Protein AF-A0A840ZUU4-F1 (afdb_monomer_lite)

Sequence (104 aa):
MSEPTSDFRTLSPGFVDALEALAERPGWWRDVLAHPDLILAVRREAVNVYHRGASIFRITYPNGTVTAETHTKYLLRQRQTLVRLDTGGAFAADPTQAVWTHYD

Radius of gyration: 19.16 Å; chains: 1; bounding box: 36×27×72 Å

Foldseek 3Di:
DDDPDPPFFDADPLVVVQLVVPCVDDDDSVVLVVDPQWDWGGGRNWIFIDHPRDTAWIWHQPPSDTDIDGDQVVQFDPDPDDWDQDPVRDTPDDPVPGGDPDGD

Structure (mmCIF, N/CA/C/O backbone):
data_AF-A0A840ZUU4-F1
#
_entry.id   AF-A0A840ZUU4-F1
#
loop_
_atom_site.group_PDB
_atom_site.id
_atom_site.type_symbol
_atom_site.label_atom_id
_atom_site.label_alt_id
_atom_site.label_comp_id
_atom_site.label_asym_id
_atom_site.label_entity_id
_atom_site.label_seq_id
_atom_site.pdbx_PDB_ins_code
_atom_site.Cartn_x
_atom_site.Cartn_y
_atom_site.Cartn_z
_atom_site.occupancy
_atom_site.B_iso_or_equiv
_atom_site.auth_seq_id
_atom_site.auth_comp_id
_atom_site.auth_asym_id
_atom_site.auth_atom_id
_atom_site.pdbx_PDB_model_num
ATOM 1 N N . MET A 1 1 ? 1.058 11.432 -41.553 1.00 38.91 1 MET A N 1
ATOM 2 C CA . MET A 1 1 ? 0.192 11.902 -40.456 1.00 38.91 1 MET A CA 1
ATOM 3 C C . MET A 1 1 ? 0.347 10.882 -39.343 1.00 38.91 1 MET A C 1
ATOM 5 O O . MET A 1 1 ? -0.178 9.789 -39.488 1.00 38.91 1 MET A O 1
ATOM 9 N N . SER A 1 2 ? 1.200 11.149 -38.354 1.00 45.00 2 SER A N 1
ATOM 10 C CA . SER A 1 2 ? 1.437 10.205 -37.254 1.00 45.00 2 SER A CA 1
ATOM 11 C C . SER A 1 2 ? 0.272 10.286 -36.274 1.00 45.00 2 SER A C 1
ATOM 13 O O . SER A 1 2 ? -0.125 11.388 -35.896 1.00 45.00 2 SER A O 1
ATOM 15 N N . GLU A 1 3 ? -0.304 9.141 -35.914 1.00 49.12 3 GLU A N 1
ATOM 16 C CA . GLU A 1 3 ? -1.336 9.066 -34.880 1.00 49.12 3 GLU A CA 1
ATOM 17 C C . GLU A 1 3 ? -0.781 9.581 -33.542 1.00 49.12 3 GLU A C 1
ATOM 19 O O . GLU A 1 3 ? 0.388 9.331 -33.235 1.00 49.12 3 GLU A O 1
ATOM 24 N N . PRO A 1 4 ? -1.579 10.296 -32.730 1.00 50.34 4 PRO A N 1
ATOM 25 C CA . PRO A 1 4 ? -1.168 10.655 -31.384 1.00 50.34 4 PRO A CA 1
ATOM 26 C C . PRO A 1 4 ? -1.056 9.376 -30.547 1.00 50.34 4 PRO A C 1
ATOM 28 O O . PRO A 1 4 ? -2.064 8.793 -30.140 1.00 50.34 4 PRO A O 1
ATOM 31 N N . THR A 1 5 ? 0.172 8.928 -30.289 1.00 52.19 5 THR A N 1
ATOM 32 C CA . THR A 1 5 ? 0.449 7.860 -29.330 1.00 52.19 5 THR A CA 1
ATOM 33 C C . THR A 1 5 ? -0.041 8.321 -27.964 1.00 52.19 5 THR A C 1
ATOM 35 O O . THR A 1 5 ? 0.432 9.292 -27.382 1.00 52.19 5 THR A O 1
ATOM 38 N N . SER A 1 6 ? -1.073 7.651 -27.478 1.00 48.69 6 SER A N 1
ATOM 39 C CA . SER A 1 6 ? -1.641 7.869 -26.158 1.00 48.69 6 SER A CA 1
ATOM 40 C C . SER A 1 6 ? -0.638 7.373 -25.104 1.00 48.69 6 SER A C 1
ATOM 42 O O . SER A 1 6 ? -0.691 6.212 -24.706 1.00 48.69 6 SER A O 1
ATOM 44 N N . ASP A 1 7 ? 0.253 8.254 -24.631 1.00 57.75 7 ASP A N 1
ATOM 45 C CA . ASP A 1 7 ? 1.255 8.034 -23.554 1.00 57.75 7 ASP A CA 1
ATOM 46 C C . ASP A 1 7 ? 0.639 7.662 -22.183 1.00 57.75 7 ASP A C 1
ATOM 48 O O . ASP A 1 7 ? 1.294 7.611 -21.144 1.00 57.75 7 ASP A O 1
ATOM 52 N N . PHE A 1 8 ? -0.662 7.379 -22.123 1.00 57.84 8 PHE A N 1
ATOM 53 C CA . PHE A 1 8 ? -1.388 7.159 -20.875 1.00 57.84 8 PHE A CA 1
ATOM 54 C C . PHE A 1 8 ? -1.136 5.779 -20.237 1.00 57.84 8 PHE A C 1
ATOM 56 O O . PHE A 1 8 ? -1.668 5.510 -19.153 1.00 57.84 8 PHE A O 1
ATOM 63 N N . ARG A 1 9 ? -0.349 4.904 -20.883 1.00 65.00 9 ARG A N 1
ATOM 64 C CA . ARG A 1 9 ? -0.095 3.513 -20.456 1.00 65.00 9 ARG A CA 1
ATOM 65 C C . ARG A 1 9 ? 1.381 3.106 -20.460 1.00 65.00 9 ARG A C 1
ATOM 67 O O . ARG A 1 9 ? 1.674 1.918 -20.550 1.00 65.00 9 ARG A O 1
ATOM 74 N N . THR A 1 10 ? 2.300 4.053 -20.367 1.00 83.69 10 THR A N 1
ATOM 75 C CA . THR A 1 10 ? 3.727 3.741 -20.260 1.00 83.69 10 THR A CA 1
ATOM 76 C C . THR A 1 10 ? 4.217 3.959 -18.834 1.00 83.69 10 THR A C 1
ATOM 78 O O . THR A 1 10 ? 3.681 4.794 -18.103 1.00 83.69 10 THR A O 1
ATOM 81 N N . LEU A 1 11 ? 5.199 3.152 -18.445 1.00 94.00 11 LEU A N 1
ATOM 82 C CA . LEU A 1 11 ? 6.118 3.451 -17.354 1.00 94.00 11 LEU A CA 1
ATOM 83 C C . LEU A 1 11 ? 7.441 3.849 -18.005 1.00 94.00 11 LEU A C 1
ATOM 85 O O . LEU A 1 11 ? 7.820 3.267 -19.027 1.00 94.00 11 LEU A O 1
ATOM 89 N N . SER A 1 12 ? 8.143 4.817 -17.435 1.00 94.06 12 SER A N 1
ATOM 90 C CA . SER A 1 12 ? 9.492 5.157 -17.868 1.00 94.06 12 SER A CA 1
ATOM 91 C C . SER A 1 12 ? 10.436 3.961 -17.690 1.00 94.06 12 SER A C 1
ATOM 93 O O . SER A 1 12 ? 10.254 3.167 -16.763 1.00 94.06 12 SER A O 1
ATOM 95 N N . PRO A 1 13 ? 11.479 3.836 -18.533 1.00 94.81 13 PRO A N 1
ATOM 96 C CA . PRO A 1 13 ? 12.447 2.746 -18.418 1.00 94.81 13 PRO A CA 1
ATOM 97 C C . PRO A 1 13 ? 13.056 2.634 -17.017 1.00 94.81 13 PRO A C 1
ATOM 99 O O . PRO A 1 13 ? 13.052 1.558 -16.437 1.00 94.81 13 PRO A O 1
ATOM 102 N N . GLY A 1 14 ? 13.447 3.762 -16.410 1.00 96.19 14 GLY A N 1
ATOM 103 C CA . GLY A 1 14 ? 14.013 3.763 -15.057 1.00 96.19 14 GLY A CA 1
ATOM 104 C C . GLY A 1 14 ? 13.041 3.272 -13.978 1.00 96.19 14 GLY A C 1
ATOM 105 O O . GLY A 1 14 ? 13.471 2.669 -12.998 1.00 96.19 14 GLY A O 1
ATOM 106 N N . PHE A 1 15 ? 11.732 3.476 -14.158 1.00 97.31 15 PHE A N 1
ATOM 107 C CA . PHE A 1 15 ? 10.738 2.899 -13.258 1.00 97.31 15 PHE A CA 1
ATOM 108 C C . PHE A 1 15 ? 10.654 1.376 -13.442 1.00 97.31 15 PHE A C 1
ATOM 110 O O . PHE A 1 15 ? 10.652 0.643 -12.454 1.00 97.31 15 PHE A O 1
ATOM 117 N N . VAL A 1 16 ? 10.634 0.885 -14.685 1.00 96.44 16 VAL A N 1
ATOM 118 C CA . VAL A 1 16 ? 10.631 -0.562 -14.966 1.00 96.44 16 VAL A CA 1
ATOM 119 C C . VAL A 1 16 ? 11.878 -1.232 -14.385 1.00 96.44 16 VAL A C 1
ATOM 121 O O . VAL A 1 16 ? 11.732 -2.157 -13.589 1.00 96.44 16 VAL A O 1
ATOM 124 N N . ASP A 1 17 ? 13.071 -0.700 -14.663 1.00 97.81 17 ASP A N 1
ATOM 125 C CA . ASP A 1 17 ? 14.347 -1.219 -14.148 1.00 97.81 17 ASP A CA 1
ATOM 126 C C . ASP A 1 17 ? 14.351 -1.281 -12.609 1.00 97.81 17 ASP A C 1
ATOM 128 O O . ASP A 1 17 ? 14.814 -2.246 -11.996 1.00 97.81 17 ASP A O 1
ATOM 132 N N . ALA A 1 18 ? 13.796 -0.257 -11.950 1.00 97.94 18 ALA A N 1
ATOM 133 C CA . ALA A 1 18 ? 13.711 -0.219 -10.495 1.00 97.94 18 ALA A CA 1
ATOM 134 C C . ALA A 1 18 ? 12.706 -1.239 -9.928 1.00 97.94 18 ALA A C 1
ATOM 136 O O . ALA A 1 18 ? 12.951 -1.803 -8.859 1.00 97.94 18 ALA A O 1
ATOM 137 N N . LEU A 1 19 ? 11.587 -1.493 -10.620 1.00 97.62 19 LEU A N 1
ATOM 138 C CA . LEU A 1 19 ? 10.635 -2.545 -10.248 1.00 97.62 19 LEU A CA 1
ATOM 139 C C . LEU A 1 19 ? 11.238 -3.942 -10.437 1.00 97.62 19 LEU A C 1
ATOM 141 O O . LEU A 1 19 ? 11.016 -4.804 -9.587 1.00 97.62 19 LEU A O 1
ATOM 145 N N . GLU A 1 20 ? 12.011 -4.163 -11.501 1.00 97.62 20 GLU A N 1
ATOM 146 C CA . GLU A 1 20 ? 12.743 -5.415 -11.728 1.00 97.62 20 GLU A CA 1
ATOM 147 C C . GLU A 1 20 ? 13.771 -5.654 -10.617 1.00 97.62 20 GLU A C 1
ATOM 149 O O . GLU A 1 20 ? 13.735 -6.684 -9.946 1.00 97.62 20 GLU A O 1
ATOM 154 N N . ALA A 1 21 ? 14.610 -4.658 -10.315 1.00 97.69 21 ALA A N 1
ATOM 155 C CA . ALA A 1 21 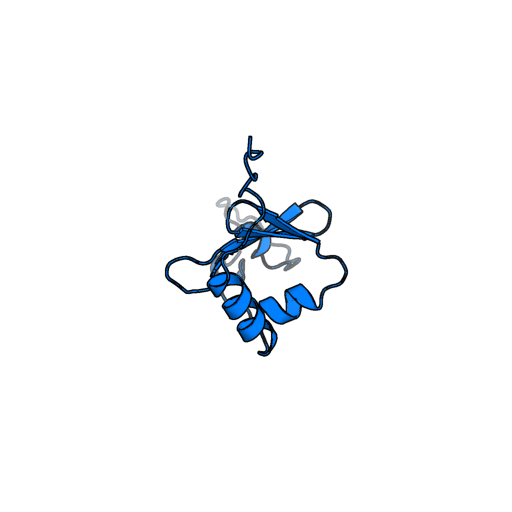? 15.588 -4.755 -9.233 1.00 97.69 21 ALA A CA 1
ATOM 156 C C . ALA A 1 21 ? 14.942 -5.005 -7.856 1.00 97.69 21 ALA A C 1
ATOM 158 O O . ALA A 1 21 ? 15.520 -5.682 -7.001 1.00 97.69 21 ALA A O 1
ATOM 159 N N . LEU A 1 22 ? 13.743 -4.460 -7.618 1.00 96.75 22 LEU A N 1
ATOM 160 C CA . LEU A 1 22 ? 13.004 -4.687 -6.379 1.00 96.75 22 LEU A CA 1
ATOM 161 C C . LEU A 1 22 ? 12.411 -6.105 -6.309 1.00 96.75 22 LEU A C 1
ATOM 163 O O . LEU A 1 22 ? 12.307 -6.653 -5.214 1.00 96.75 22 LEU A O 1
ATOM 167 N N . ALA A 1 23 ? 12.049 -6.707 -7.447 1.00 97.50 23 ALA A N 1
ATOM 168 C CA . ALA A 1 23 ? 11.481 -8.056 -7.512 1.00 97.50 23 ALA A CA 1
ATOM 169 C C . ALA A 1 23 ? 12.497 -9.147 -7.123 1.00 97.50 23 ALA A C 1
ATOM 171 O O . ALA A 1 23 ? 12.118 -10.169 -6.549 1.00 97.50 23 ALA A O 1
ATOM 172 N N . GLU A 1 24 ? 13.788 -8.894 -7.351 1.00 97.12 24 GLU A N 1
ATOM 173 C CA . GLU A 1 24 ? 14.894 -9.791 -6.982 1.00 97.12 24 GLU A CA 1
ATOM 174 C C . GLU A 1 24 ? 15.144 -9.874 -5.464 1.00 97.12 24 GLU A C 1
ATOM 176 O O . GLU A 1 24 ? 15.900 -10.720 -4.981 1.00 97.12 24 GLU A O 1
ATOM 181 N N . ARG A 1 25 ? 14.517 -8.998 -4.671 1.00 95.06 25 ARG A N 1
ATOM 182 C CA . ARG A 1 25 ? 14.721 -8.913 -3.220 1.00 95.06 25 ARG A CA 1
ATOM 183 C C . ARG A 1 25 ? 13.470 -9.374 -2.468 1.00 95.06 25 ARG A C 1
ATOM 185 O O . ARG A 1 25 ? 12.355 -9.090 -2.900 1.00 95.06 25 ARG A O 1
ATOM 192 N N . PRO A 1 26 ? 13.611 -10.047 -1.311 1.00 95.56 26 PRO A N 1
ATOM 193 C CA . PRO A 1 26 ? 12.485 -10.237 -0.403 1.00 95.56 26 PRO A CA 1
ATOM 194 C C . PRO A 1 26 ? 11.851 -8.899 -0.014 1.00 95.56 26 PRO A C 1
ATOM 196 O O . PRO A 1 26 ? 12.568 -7.946 0.297 1.00 95.56 26 PRO A O 1
ATOM 199 N N . GLY A 1 27 ? 10.520 -8.841 -0.023 1.00 94.69 27 GLY A N 1
ATOM 200 C CA . GLY A 1 27 ? 9.755 -7.669 0.382 1.00 94.69 27 GLY A CA 1
ATOM 201 C C . GLY A 1 27 ? 8.431 -7.543 -0.364 1.00 94.69 27 GLY A C 1
ATOM 202 O O . GLY A 1 27 ? 8.103 -8.347 -1.239 1.00 94.69 27 GLY A O 1
ATOM 203 N N . TRP A 1 28 ? 7.710 -6.467 -0.046 1.00 95.38 28 TRP A N 1
ATOM 204 C CA . TRP A 1 28 ? 6.325 -6.255 -0.469 1.00 95.38 28 TRP A CA 1
ATOM 205 C C . TRP A 1 28 ? 6.083 -6.396 -1.968 1.00 95.38 28 TRP A C 1
ATOM 207 O O . TRP A 1 28 ? 5.040 -6.896 -2.381 1.00 95.38 28 TRP A O 1
ATOM 217 N N . TRP A 1 29 ? 7.025 -5.953 -2.799 1.00 96.56 29 TRP A N 1
ATOM 218 C CA . TRP A 1 29 ? 6.831 -5.989 -4.242 1.00 96.56 29 TRP A CA 1
ATOM 219 C C . TRP A 1 29 ? 6.897 -7.410 -4.790 1.00 96.56 29 TRP A C 1
ATOM 221 O O . TRP A 1 29 ? 6.053 -7.799 -5.595 1.00 96.56 29 TRP A O 1
ATOM 231 N N . ARG A 1 30 ? 7.837 -8.217 -4.293 1.00 96.62 30 ARG A N 1
ATOM 232 C CA . ARG A 1 30 ? 7.921 -9.634 -4.643 1.00 96.62 30 ARG A CA 1
ATOM 233 C C . ARG A 1 30 ? 6.661 -10.381 -4.211 1.00 96.62 30 ARG A C 1
ATOM 23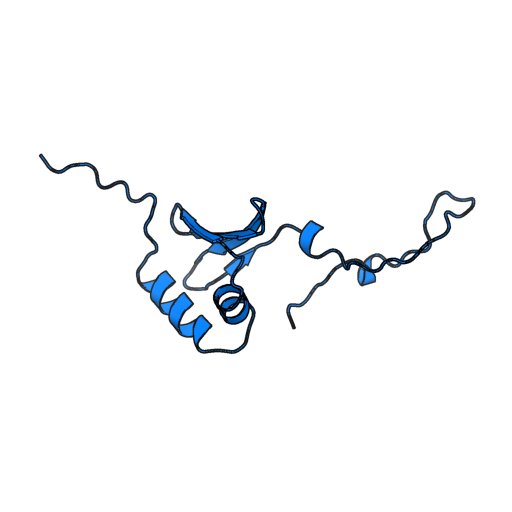5 O O . ARG A 1 30 ? 6.157 -11.205 -4.967 1.00 96.62 30 ARG A O 1
ATOM 242 N N . ASP A 1 31 ? 6.119 -10.049 -3.043 1.00 96.31 31 ASP A N 1
ATOM 243 C CA . ASP A 1 31 ? 4.892 -10.668 -2.535 1.00 96.31 31 ASP A CA 1
ATOM 244 C C . ASP A 1 31 ? 3.661 -10.255 -3.357 1.00 96.31 31 ASP A C 1
ATOM 246 O O . ASP A 1 31 ? 2.803 -11.089 -3.642 1.00 96.31 31 ASP A O 1
ATOM 250 N N . VAL A 1 32 ? 3.599 -8.999 -3.823 1.00 96.25 32 VAL A N 1
ATOM 251 C CA . VAL A 1 32 ? 2.583 -8.547 -4.789 1.00 96.25 32 VAL A CA 1
ATOM 252 C C . VAL A 1 32 ? 2.668 -9.347 -6.090 1.00 96.25 32 VAL A C 1
ATOM 254 O O . VAL A 1 32 ? 1.641 -9.815 -6.575 1.00 96.25 32 VAL A O 1
ATOM 257 N N . LEU A 1 33 ? 3.868 -9.533 -6.647 1.00 97.00 33 LEU A N 1
ATOM 258 C CA . LEU A 1 33 ? 4.062 -10.295 -7.886 1.00 97.00 33 LEU A CA 1
ATOM 259 C C . LEU A 1 33 ? 3.745 -11.790 -7.724 1.00 97.00 33 LEU A C 1
ATOM 261 O O . LEU A 1 33 ? 3.291 -12.425 -8.673 1.00 97.00 33 LEU A O 1
ATOM 265 N N . ALA A 1 34 ? 3.963 -12.350 -6.533 1.00 97.19 34 ALA A N 1
ATOM 266 C CA . ALA A 1 34 ? 3.677 -13.749 -6.232 1.00 97.19 34 ALA A CA 1
ATOM 267 C C . ALA A 1 34 ? 2.187 -14.028 -5.955 1.00 97.19 34 ALA A C 1
ATOM 269 O O . ALA A 1 34 ? 1.774 -15.189 -5.967 1.00 97.19 34 ALA A O 1
ATOM 270 N N . HIS A 1 35 ? 1.374 -13.001 -5.685 1.00 96.81 35 HIS A N 1
ATOM 271 C CA . HIS A 1 35 ? -0.021 -13.178 -5.289 1.00 96.81 35 HIS A CA 1
ATOM 272 C C . HIS A 1 35 ? -0.949 -13.327 -6.516 1.00 96.81 35 HIS A C 1
ATOM 274 O O . HIS A 1 35 ? -1.198 -12.347 -7.222 1.00 96.81 35 HIS A O 1
ATOM 280 N N . PRO A 1 36 ? -1.559 -14.508 -6.747 1.00 96.44 36 PRO A N 1
ATOM 281 C CA . PRO A 1 36 ? -2.232 -14.824 -8.013 1.00 96.44 36 PRO A CA 1
ATOM 282 C C . PRO A 1 36 ? -3.525 -14.033 -8.262 1.00 96.44 36 PRO A C 1
ATOM 284 O O . PRO A 1 36 ? -3.906 -13.825 -9.410 1.00 96.44 36 PRO A O 1
ATOM 287 N N . ASP A 1 37 ? -4.194 -13.567 -7.202 1.00 97.19 37 ASP A N 1
ATOM 288 C CA . ASP A 1 37 ? -5.474 -12.849 -7.319 1.00 97.19 37 ASP A CA 1
ATOM 289 C C . ASP A 1 37 ? -5.328 -11.321 -7.469 1.00 97.19 37 ASP A C 1
ATOM 291 O O . ASP A 1 37 ? -6.328 -10.591 -7.405 1.00 97.19 37 ASP A O 1
ATOM 295 N N . LEU A 1 38 ? -4.100 -10.805 -7.611 1.00 97.38 38 LEU A N 1
ATOM 296 C CA . LEU A 1 38 ? -3.867 -9.375 -7.803 1.00 97.38 38 LEU A CA 1
ATOM 297 C C . LEU A 1 38 ? -3.892 -9.001 -9.283 1.00 97.38 38 LEU A C 1
ATOM 299 O O . LEU A 1 38 ? -3.320 -9.671 -10.136 1.00 97.38 38 LEU A O 1
ATOM 303 N N . ILE A 1 39 ? -4.527 -7.870 -9.581 1.00 97.31 39 ILE A N 1
ATOM 304 C CA . ILE A 1 39 ? -4.525 -7.270 -10.915 1.00 97.31 39 ILE A CA 1
ATOM 305 C C . ILE A 1 39 ? -3.681 -6.003 -10.862 1.00 97.31 39 ILE A C 1
ATOM 307 O O . ILE A 1 39 ? -3.970 -5.097 -10.079 1.00 97.31 39 ILE A O 1
ATOM 311 N N . LEU A 1 40 ? -2.671 -5.913 -11.726 1.00 96.38 40 LEU A N 1
ATOM 312 C CA . LEU A 1 40 ? -1.842 -4.722 -11.881 1.00 96.38 40 LEU A CA 1
ATOM 313 C C . LEU A 1 40 ? -2.285 -3.934 -13.114 1.00 96.38 40 LEU A C 1
ATOM 315 O O . LEU A 1 40 ? -2.422 -4.484 -14.205 1.00 96.38 40 LEU A O 1
ATOM 319 N N . ALA A 1 41 ? -2.502 -2.632 -12.950 1.00 95.06 41 ALA A N 1
ATOM 320 C CA . ALA A 1 41 ? -2.881 -1.741 -14.038 1.00 95.06 41 ALA A CA 1
ATOM 321 C C . ALA A 1 41 ? -1.925 -0.551 -14.132 1.00 95.06 41 ALA A C 1
ATOM 323 O O . ALA A 1 41 ? -1.862 0.281 -13.223 1.00 95.06 41 ALA A O 1
ATOM 324 N N . VAL A 1 42 ? -1.248 -0.432 -15.274 1.00 94.56 42 VAL A N 1
ATOM 325 C CA . VAL A 1 42 ? -0.410 0.723 -15.613 1.00 94.56 42 VAL A CA 1
ATOM 326 C C . VAL A 1 42 ? -1.291 1.881 -16.074 1.00 94.56 42 VAL A C 1
ATOM 328 O O . VAL A 1 42 ? -2.072 1.742 -17.021 1.00 94.56 42 VAL A O 1
ATOM 331 N N . ARG A 1 43 ? -1.188 3.030 -15.400 1.00 88.38 43 ARG A N 1
ATOM 332 C CA . ARG A 1 43 ? -1.909 4.261 -15.753 1.00 88.38 43 ARG A CA 1
ATOM 333 C C . ARG A 1 43 ? -1.086 5.484 -15.375 1.00 88.38 43 ARG A C 1
ATOM 335 O O . ARG A 1 43 ? -0.825 5.676 -14.194 1.00 88.38 43 ARG A O 1
ATOM 342 N N . ARG A 1 44 ? -0.793 6.351 -16.352 1.00 89.38 44 ARG A N 1
ATOM 343 C CA . ARG A 1 44 ? -0.151 7.664 -16.132 1.00 89.38 44 ARG A CA 1
ATOM 344 C C . ARG A 1 44 ? 1.111 7.578 -15.255 1.00 89.38 44 ARG A C 1
ATOM 346 O O . ARG A 1 44 ? 1.147 8.216 -14.206 1.00 89.38 44 ARG A O 1
ATOM 353 N N . GLU A 1 45 ? 2.110 6.796 -15.670 1.00 93.00 45 GLU A N 1
ATOM 354 C CA . GLU A 1 45 ? 3.381 6.660 -14.932 1.00 93.00 45 GLU A CA 1
ATOM 355 C C . GLU A 1 45 ? 3.205 6.098 -13.501 1.00 93.00 45 GLU A C 1
ATOM 357 O O . GLU A 1 45 ? 3.909 6.458 -12.559 1.00 93.00 45 GLU A O 1
ATOM 362 N N . ALA A 1 46 ? 2.212 5.226 -13.310 1.00 95.19 46 ALA A N 1
ATOM 363 C CA . ALA A 1 46 ? 1.932 4.565 -12.040 1.00 95.19 46 ALA A CA 1
ATOM 364 C C . ALA A 1 46 ? 1.387 3.153 -12.259 1.00 95.19 46 ALA A C 1
ATOM 366 O O . ALA A 1 46 ? 0.740 2.868 -13.273 1.00 95.19 46 ALA A O 1
ATOM 367 N N . VAL A 1 47 ? 1.580 2.289 -11.264 1.00 96.94 47 VAL A N 1
ATOM 368 C CA . VAL A 1 47 ? 0.988 0.948 -11.208 1.00 96.94 47 VAL A CA 1
ATOM 369 C C . VAL A 1 47 ? -0.046 0.919 -10.091 1.00 96.94 47 VAL A C 1
ATOM 371 O O . VAL A 1 47 ? 0.277 1.130 -8.926 1.00 96.94 47 VAL A O 1
ATOM 374 N N . ASN A 1 48 ? -1.305 0.667 -10.430 1.00 96.75 48 ASN A N 1
ATOM 375 C CA . ASN A 1 48 ? -2.353 0.436 -9.439 1.00 96.75 48 ASN A CA 1
ATOM 376 C C . ASN A 1 48 ? -2.535 -1.066 -9.253 1.00 96.75 48 ASN A C 1
ATOM 378 O O . ASN A 1 48 ? -2.657 -1.796 -10.236 1.00 96.75 48 ASN A O 1
ATOM 382 N N . VAL A 1 49 ? -2.576 -1.509 -8.002 1.00 97.38 49 VAL A N 1
ATOM 383 C CA . VAL A 1 49 ? -2.768 -2.913 -7.640 1.00 97.38 49 VAL A CA 1
ATOM 384 C C . VAL A 1 49 ? -4.177 -3.079 -7.101 1.00 97.38 49 VAL A C 1
ATOM 386 O O . VAL A 1 49 ? -4.585 -2.359 -6.184 1.00 97.38 49 VAL A O 1
ATOM 389 N N . TYR A 1 50 ? -4.914 -4.029 -7.661 1.00 97.56 50 TYR A N 1
ATOM 390 C CA . TYR A 1 50 ? -6.292 -4.315 -7.299 1.00 97.56 50 TYR A CA 1
ATOM 391 C C . TYR A 1 50 ? -6.432 -5.722 -6.739 1.00 97.56 50 TYR A C 1
ATOM 393 O O . TYR A 1 50 ? -5.854 -6.666 -7.267 1.00 97.56 50 TYR A O 1
ATOM 401 N N . HIS A 1 51 ? -7.287 -5.861 -5.731 1.00 97.12 51 HIS A N 1
ATOM 402 C CA . HIS A 1 51 ? -7.762 -7.147 -5.236 1.00 97.12 51 HIS A CA 1
ATOM 403 C C . HIS A 1 51 ? -9.290 -7.118 -5.199 1.00 97.12 51 HIS A C 1
ATOM 405 O O . HIS A 1 51 ? -9.883 -6.217 -4.602 1.00 97.12 51 HIS A O 1
ATOM 411 N N . ARG A 1 52 ? -9.940 -8.071 -5.882 1.00 95.44 52 ARG A N 1
ATOM 412 C CA . ARG A 1 52 ? -11.415 -8.181 -5.963 1.00 95.44 52 ARG A CA 1
ATOM 413 C C . ARG A 1 52 ? -12.115 -6.861 -6.331 1.00 95.44 52 ARG A C 1
ATOM 415 O O . ARG A 1 52 ? -13.117 -6.480 -5.735 1.00 95.44 52 ARG A O 1
ATOM 422 N N . GLY A 1 53 ? -11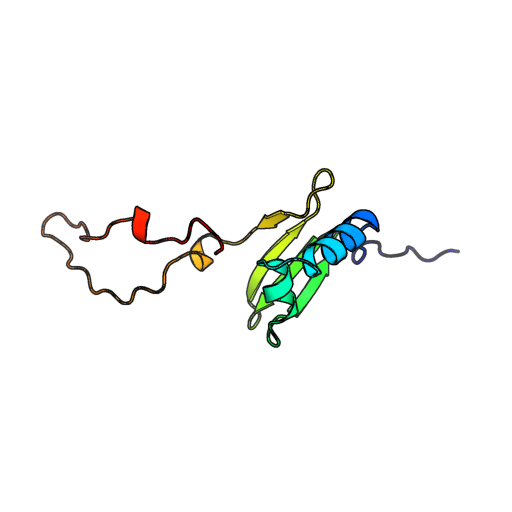.556 -6.142 -7.306 1.00 94.06 53 GLY A N 1
ATOM 423 C CA . GLY A 1 53 ? -12.099 -4.877 -7.817 1.00 94.06 53 GLY A CA 1
ATOM 424 C C . GLY A 1 53 ? -11.767 -3.631 -6.986 1.00 94.06 53 GLY A C 1
ATOM 425 O O . GLY A 1 53 ? -12.038 -2.521 -7.439 1.00 94.06 53 GLY A O 1
ATOM 426 N N . ALA A 1 54 ? -11.141 -3.771 -5.814 1.00 95.19 54 ALA A N 1
ATOM 427 C CA . ALA A 1 54 ? -10.720 -2.643 -4.988 1.00 95.19 54 ALA A CA 1
ATOM 428 C C . ALA A 1 54 ? -9.240 -2.315 -5.212 1.00 95.19 54 ALA A C 1
ATOM 430 O O . ALA A 1 54 ? -8.396 -3.206 -5.160 1.00 95.19 54 ALA A O 1
ATOM 431 N N . SER A 1 55 ? -8.918 -1.034 -5.415 1.00 94.38 55 SER A N 1
ATOM 432 C CA . SER A 1 55 ? -7.527 -0.562 -5.427 1.00 94.38 55 SER A CA 1
ATOM 433 C C . SER A 1 55 ? -6.953 -0.667 -4.013 1.00 94.38 55 SER A C 1
ATOM 435 O O . SER A 1 55 ? -7.508 -0.068 -3.083 1.00 94.38 55 SER A O 1
ATOM 437 N N . ILE A 1 56 ? -5.868 -1.426 -3.854 1.00 95.12 56 ILE A N 1
ATOM 438 C CA . ILE A 1 56 ? -5.187 -1.658 -2.571 1.00 95.12 56 ILE A CA 1
ATOM 439 C C . ILE A 1 56 ? -3.838 -0.941 -2.488 1.00 95.12 56 ILE A C 1
ATOM 441 O O . ILE A 1 56 ? -3.502 -0.432 -1.422 1.00 95.12 56 ILE A O 1
ATOM 445 N N . PHE A 1 57 ? -3.123 -0.809 -3.608 1.00 92.94 57 PHE A N 1
ATOM 446 C CA . PHE A 1 57 ? -1.887 -0.032 -3.698 1.00 92.94 57 PHE A CA 1
ATOM 447 C C . PHE A 1 57 ? -1.905 0.883 -4.912 1.00 92.94 57 PHE A C 1
ATOM 449 O O . PHE A 1 57 ? -2.457 0.537 -5.960 1.00 92.94 57 PHE A O 1
ATOM 456 N N . ARG A 1 58 ? -1.227 2.018 -4.779 1.00 96.69 58 ARG A N 1
ATOM 457 C CA . ARG A 1 58 ? -0.703 2.780 -5.906 1.00 96.69 58 ARG A CA 1
ATOM 458 C C . ARG A 1 58 ? 0.810 2.839 -5.773 1.00 96.69 58 ARG A C 1
ATOM 460 O O . ARG A 1 58 ? 1.316 3.222 -4.726 1.00 96.69 58 ARG A O 1
ATOM 467 N N . ILE A 1 59 ? 1.513 2.470 -6.833 1.00 97.81 59 ILE A N 1
ATOM 468 C CA . ILE A 1 59 ? 2.969 2.465 -6.901 1.00 97.81 59 ILE A CA 1
ATOM 469 C C . ILE A 1 59 ? 3.391 3.544 -7.894 1.00 97.81 59 ILE A C 1
ATOM 471 O O . ILE A 1 59 ? 2.876 3.604 -9.013 1.00 97.81 59 ILE A O 1
ATOM 475 N N . THR A 1 60 ? 4.306 4.406 -7.471 1.00 97.38 60 THR A N 1
ATOM 476 C CA . THR A 1 60 ? 4.834 5.530 -8.251 1.00 97.38 60 THR A CA 1
ATOM 477 C C . THR A 1 60 ? 6.361 5.558 -8.181 1.00 97.38 60 THR A C 1
ATOM 479 O O . THR A 1 60 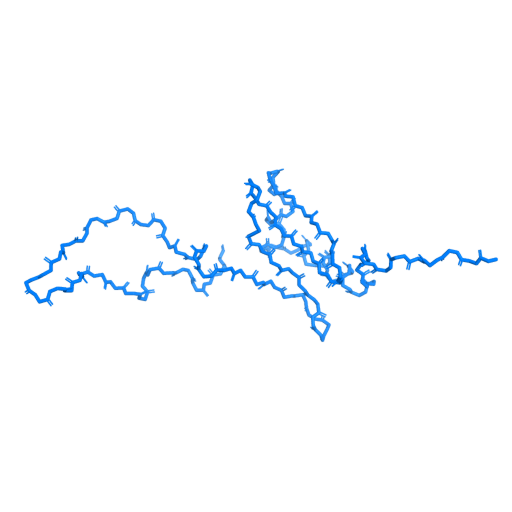? 6.960 4.830 -7.388 1.00 97.38 60 THR A O 1
ATOM 482 N N . TYR A 1 61 ? 6.988 6.395 -9.012 1.00 97.31 61 TYR A N 1
ATOM 483 C CA . TYR A 1 61 ? 8.446 6.532 -9.088 1.00 97.31 61 TYR A CA 1
ATOM 484 C C . TYR A 1 61 ? 8.921 7.989 -8.970 1.00 97.31 61 TYR A C 1
ATOM 486 O O . TYR A 1 61 ? 9.553 8.528 -9.882 1.00 97.31 61 TYR A O 1
ATOM 494 N N . PRO A 1 62 ? 8.587 8.694 -7.875 1.00 95.31 62 PRO A N 1
ATOM 495 C CA . PRO A 1 62 ? 9.081 10.046 -7.669 1.00 95.31 62 PRO A CA 1
ATOM 496 C C . PRO A 1 62 ? 10.599 10.032 -7.450 1.00 95.31 62 PRO A C 1
ATOM 498 O O . PRO A 1 62 ? 11.118 9.246 -6.658 1.00 95.31 62 PRO A O 1
ATOM 501 N N . ASN A 1 63 ? 11.312 10.941 -8.121 1.00 94.19 63 ASN A N 1
ATOM 502 C CA . ASN A 1 63 ? 12.737 11.209 -7.889 1.00 94.19 63 ASN A CA 1
ATOM 503 C C . ASN A 1 63 ? 13.632 9.954 -7.909 1.00 94.19 63 ASN A C 1
ATOM 505 O O . ASN A 1 63 ? 14.566 9.840 -7.118 1.00 94.19 63 ASN A O 1
ATOM 509 N N . GLY A 1 64 ? 13.334 8.991 -8.783 1.00 95.06 64 GLY A N 1
ATOM 510 C CA . GLY A 1 64 ? 14.161 7.796 -8.927 1.00 95.06 64 GLY A CA 1
ATOM 511 C C . GLY A 1 64 ? 13.897 6.687 -7.898 1.00 95.06 64 GLY A C 1
ATOM 512 O O . GLY A 1 64 ? 14.670 5.734 -7.832 1.00 95.06 64 GLY A O 1
ATOM 513 N N . THR A 1 65 ? 12.840 6.788 -7.082 1.00 96.19 65 THR A N 1
ATOM 514 C CA . THR A 1 65 ? 12.547 5.821 -6.008 1.00 96.19 65 THR A CA 1
ATOM 515 C C . THR A 1 65 ? 11.158 5.207 -6.152 1.00 96.19 65 THR A C 1
ATOM 517 O O . THR A 1 65 ? 10.158 5.922 -6.185 1.00 96.19 65 THR A O 1
ATOM 520 N N . VAL A 1 66 ? 11.073 3.872 -6.172 1.00 97.62 66 VAL A N 1
ATOM 521 C CA . VAL A 1 66 ? 9.788 3.153 -6.160 1.00 97.62 66 VAL A CA 1
ATOM 522 C C . VAL A 1 66 ? 9.108 3.362 -4.810 1.00 97.62 66 VAL A C 1
ATOM 524 O O . VAL A 1 66 ? 9.642 2.986 -3.769 1.00 97.62 66 VAL A O 1
ATOM 527 N N . THR A 1 67 ? 7.915 3.950 -4.834 1.00 96.50 67 THR A N 1
ATOM 528 C CA . THR A 1 67 ? 7.124 4.267 -3.641 1.00 96.50 67 THR A CA 1
ATOM 529 C C . THR A 1 67 ? 5.744 3.639 -3.753 1.00 96.50 67 THR A C 1
ATOM 531 O O . THR A 1 67 ? 5.072 3.820 -4.768 1.00 96.50 67 THR A O 1
ATOM 534 N N . ALA A 1 68 ? 5.304 2.938 -2.708 1.00 96.56 68 ALA A N 1
ATOM 535 C CA . ALA A 1 68 ? 3.958 2.386 -2.608 1.00 96.56 68 ALA A CA 1
ATOM 536 C C . ALA A 1 68 ? 3.124 3.170 -1.587 1.00 96.56 68 ALA A C 1
ATOM 538 O O . ALA A 1 68 ? 3.568 3.441 -0.474 1.00 96.56 68 ALA A O 1
ATOM 539 N N . GLU A 1 69 ? 1.892 3.494 -1.960 1.00 96.06 69 GLU A N 1
ATOM 540 C CA . GLU A 1 69 ? 0.906 4.149 -1.108 1.00 96.06 69 GLU A CA 1
ATOM 541 C C . GLU A 1 69 ? -0.336 3.261 -0.991 1.00 96.06 69 GLU A C 1
ATOM 543 O O . GLU A 1 69 ? -0.764 2.625 -1.959 1.00 96.06 69 GLU A O 1
ATOM 548 N N . THR A 1 70 ? -0.952 3.242 0.189 1.00 95.94 70 THR A N 1
ATOM 549 C CA . THR A 1 70 ? -2.211 2.537 0.442 1.00 95.94 70 THR A CA 1
ATOM 550 C C . THR A 1 70 ? -3.164 3.409 1.248 1.00 95.94 70 THR A C 1
ATOM 552 O O . THR A 1 70 ? -2.757 4.352 1.925 1.00 95.94 70 THR A O 1
ATOM 555 N N . HIS A 1 71 ? -4.455 3.089 1.207 1.00 94.50 71 HIS A N 1
ATOM 556 C CA . HIS A 1 71 ? -5.419 3.724 2.096 1.00 94.50 71 HIS A CA 1
ATOM 557 C C . HIS A 1 71 ? -5.283 3.167 3.519 1.00 94.50 71 HIS A C 1
ATOM 559 O O . HIS A 1 71 ? -5.286 1.954 3.711 1.00 94.50 71 HIS A O 1
ATOM 565 N N . THR A 1 72 ? -5.306 4.041 4.530 1.00 92.75 72 THR A N 1
ATOM 566 C CA . THR A 1 72 ? -5.174 3.677 5.957 1.00 92.75 72 THR A CA 1
ATOM 567 C C . THR A 1 72 ? -6.140 2.581 6.412 1.00 92.75 72 THR A C 1
ATOM 569 O O . THR A 1 72 ? -5.796 1.770 7.263 1.00 92.75 72 THR A O 1
ATOM 572 N N . LYS A 1 73 ? -7.338 2.493 5.817 1.00 91.50 73 LYS A N 1
ATOM 573 C CA . LYS A 1 73 ? -8.313 1.433 6.126 1.00 91.50 73 LYS A CA 1
ATOM 574 C C . LYS A 1 73 ? -7.782 0.012 5.882 1.00 91.50 73 LYS A C 1
ATOM 576 O O . LYS A 1 73 ? -8.253 -0.913 6.530 1.00 91.50 73 LYS A O 1
ATOM 581 N N . TYR A 1 74 ? -6.820 -0.163 4.974 1.00 92.81 74 TYR A N 1
ATOM 582 C CA . TYR A 1 74 ? -6.182 -1.457 4.714 1.00 92.81 74 TYR A CA 1
ATOM 583 C C . TYR A 1 74 ? -5.062 -1.779 5.709 1.00 92.81 74 TYR A C 1
ATOM 585 O O . TYR A 1 74 ? -4.617 -2.918 5.774 1.00 92.81 74 TYR A O 1
ATOM 593 N N . LEU A 1 75 ? -4.640 -0.801 6.514 1.00 92.19 75 LEU A N 1
ATOM 594 C CA . LEU A 1 75 ? -3.687 -0.998 7.603 1.00 92.19 75 LEU A CA 1
ATOM 595 C C . LEU A 1 75 ? -4.378 -1.414 8.903 1.00 92.19 75 LEU A C 1
ATOM 597 O O . LEU A 1 75 ? -3.693 -1.783 9.851 1.00 92.19 75 LEU A O 1
ATOM 601 N N . LEU A 1 76 ? -5.713 -1.360 8.981 1.00 91.50 76 LEU A N 1
ATOM 602 C CA . LEU A 1 76 ? -6.446 -1.775 10.175 1.00 91.50 76 LEU A CA 1
ATOM 603 C C . LEU A 1 76 ? -6.184 -3.254 10.467 1.00 91.50 76 LEU A C 1
ATOM 605 O O . LEU A 1 76 ? -6.428 -4.132 9.635 1.00 91.50 76 LEU A O 1
ATOM 609 N N . ARG A 1 77 ? -5.710 -3.541 11.679 1.00 87.56 77 ARG A N 1
ATOM 610 C CA . ARG A 1 77 ? -5.507 -4.912 12.136 1.00 87.56 77 ARG A CA 1
ATOM 611 C C . ARG A 1 77 ? -6.869 -5.566 12.320 1.00 87.56 77 ARG A C 1
ATOM 613 O O . ARG A 1 77 ? -7.698 -5.067 13.077 1.00 87.56 77 ARG A O 1
ATOM 620 N N . GLN A 1 78 ? -7.086 -6.721 11.697 1.00 76.88 78 GLN A N 1
ATOM 621 C CA . GLN A 1 78 ? -8.301 -7.517 11.899 1.00 76.88 78 GLN A CA 1
ATOM 622 C C . GLN A 1 78 ? -8.268 -8.270 13.241 1.00 76.88 78 GLN A C 1
ATOM 624 O O . GLN A 1 78 ? -8.376 -9.492 13.299 1.00 76.88 78 GLN A O 1
ATOM 629 N N . ARG A 1 79 ? -8.093 -7.540 14.348 1.00 73.81 79 ARG A N 1
ATOM 630 C CA . ARG A 1 79 ? -8.255 -8.082 15.699 1.00 73.81 79 ARG A CA 1
ATOM 631 C C . ARG A 1 79 ? -9.746 -8.109 16.018 1.00 73.81 79 ARG A C 1
ATOM 633 O O . ARG A 1 79 ? -10.354 -7.067 16.240 1.00 73.81 79 ARG A O 1
ATOM 640 N N . GLN A 1 80 ? -10.337 -9.300 16.019 1.00 70.75 80 GLN A N 1
ATOM 641 C CA . GLN A 1 80 ? -11.732 -9.506 16.414 1.00 70.75 80 GLN A CA 1
ATOM 642 C C . GLN A 1 80 ? -11.859 -9.471 17.944 1.00 70.75 80 GLN A C 1
ATOM 644 O O . GLN A 1 80 ? -12.110 -10.488 18.585 1.00 70.75 80 GLN A O 1
ATOM 649 N N . THR A 1 81 ? -11.635 -8.302 18.541 1.00 76.50 81 THR A N 1
ATOM 650 C CA . THR A 1 81 ? -11.727 -8.114 19.992 1.00 76.50 81 THR A CA 1
ATOM 651 C C . THR A 1 81 ? -12.986 -7.333 20.331 1.00 76.50 81 THR A C 1
ATOM 653 O O . THR A 1 81 ? -13.202 -6.234 19.822 1.00 76.50 81 THR A O 1
ATOM 656 N N . LEU A 1 82 ? -13.813 -7.883 21.219 1.00 83.00 82 LEU A N 1
ATOM 657 C CA . LEU A 1 82 ? -14.939 -7.154 21.789 1.00 83.00 82 LEU A CA 1
ATOM 658 C C . LEU A 1 82 ? -14.423 -6.180 22.855 1.00 83.00 82 LEU A C 1
ATOM 660 O O . LEU A 1 82 ? -13.784 -6.598 23.819 1.00 83.00 82 LEU A O 1
ATOM 664 N N . VAL A 1 83 ? -14.737 -4.896 22.705 1.00 87.81 83 VAL A N 1
ATOM 665 C CA . VAL A 1 83 ? -14.433 -3.855 23.696 1.00 87.81 83 VAL A CA 1
ATOM 666 C C . VAL A 1 83 ? -15.726 -3.321 24.300 1.00 87.81 83 VAL A C 1
ATOM 668 O O . VAL A 1 83 ? -16.741 -3.196 23.615 1.00 87.81 83 VAL A O 1
ATOM 671 N N . ARG A 1 84 ? -15.710 -3.032 25.605 1.00 89.12 84 ARG A N 1
ATOM 672 C CA . ARG A 1 84 ? -16.856 -2.425 26.294 1.00 89.12 84 ARG A CA 1
ATOM 673 C C . ARG A 1 84 ? -16.847 -0.911 26.088 1.00 89.12 84 ARG A C 1
ATOM 675 O O . ARG A 1 84 ? -15.780 -0.298 26.103 1.00 89.12 84 ARG A O 1
ATOM 682 N N . LEU A 1 85 ? -18.041 -0.350 25.920 1.00 94.44 85 LEU A N 1
ATOM 683 C CA . LEU A 1 85 ? -18.297 1.081 26.035 1.00 94.44 85 LEU A CA 1
ATOM 684 C C . LEU A 1 85 ? -18.427 1.412 27.523 1.00 94.44 85 LEU A C 1
ATOM 686 O O . LEU A 1 85 ? -19.227 0.781 28.219 1.00 94.44 85 LEU A O 1
ATOM 690 N N . ASP A 1 86 ? -17.620 2.341 28.017 1.00 91.81 86 ASP A N 1
ATOM 691 C CA . ASP A 1 86 ? -17.719 2.793 29.400 1.00 91.81 86 ASP A CA 1
ATOM 692 C C . ASP A 1 86 ? -18.861 3.806 29.598 1.00 91.81 86 ASP A C 1
ATOM 694 O O . ASP A 1 86 ? -19.492 4.283 28.653 1.00 91.81 86 ASP A O 1
ATOM 698 N N . THR A 1 87 ? -19.147 4.140 30.858 1.00 94.62 87 THR A N 1
ATOM 699 C CA . THR A 1 87 ? -20.201 5.101 31.221 1.00 94.62 87 THR A CA 1
ATOM 700 C C . THR A 1 87 ? -19.891 6.540 30.795 1.00 94.62 87 THR A C 1
ATOM 702 O O . THR A 1 87 ? -20.775 7.388 30.864 1.00 94.62 87 THR A O 1
ATOM 705 N N . GLY A 1 88 ? -18.654 6.827 30.378 1.00 95.12 88 GLY A N 1
ATOM 706 C CA . GLY A 1 88 ? -18.225 8.104 29.808 1.00 95.12 88 GLY A CA 1
ATOM 707 C C . GLY A 1 88 ? -18.304 8.149 28.278 1.00 95.12 88 GLY A C 1
ATOM 708 O O . GLY A 1 88 ? -18.016 9.191 27.693 1.00 95.12 88 GLY A O 1
ATOM 709 N N . GLY A 1 89 ? -18.706 7.053 27.625 1.00 94.81 89 GLY A N 1
ATOM 710 C CA . GLY A 1 89 ? -18.837 6.967 26.173 1.00 94.81 89 GLY A CA 1
ATOM 711 C C . GLY A 1 89 ? -17.539 6.638 25.431 1.00 94.81 89 GLY A C 1
ATOM 712 O O . GLY A 1 89 ? -17.501 6.776 24.208 1.00 94.81 89 GLY A O 1
ATOM 713 N N . ALA A 1 90 ? -16.487 6.193 26.123 1.00 92.06 90 ALA A N 1
ATOM 714 C CA . ALA A 1 90 ? -15.248 5.751 25.490 1.00 92.06 90 ALA A CA 1
ATOM 715 C C . ALA A 1 90 ? -15.184 4.220 25.363 1.00 92.06 90 ALA A C 1
ATOM 717 O O . ALA A 1 90 ? -15.722 3.471 26.180 1.00 92.06 90 ALA A O 1
ATOM 718 N N . PHE A 1 91 ? -14.509 3.739 24.317 1.00 91.50 91 PHE A N 1
ATOM 719 C CA . PHE A 1 91 ? -14.177 2.323 24.171 1.00 91.50 91 PHE A CA 1
ATOM 720 C C . PHE A 1 91 ? -12.787 2.050 24.743 1.00 91.50 91 PHE A C 1
ATOM 722 O O . PHE A 1 91 ? -11.839 2.773 24.439 1.00 91.50 91 PHE A O 1
ATOM 729 N N . ALA A 1 92 ? -12.650 0.964 25.506 1.00 84.94 92 ALA A N 1
ATOM 730 C CA . ALA A 1 92 ? -11.363 0.493 26.021 1.00 84.94 92 ALA A CA 1
ATOM 731 C C . ALA A 1 92 ? -10.506 -0.146 24.906 1.00 84.94 92 ALA A C 1
ATOM 733 O O . ALA A 1 92 ? -10.323 -1.363 24.862 1.00 84.94 92 ALA A O 1
ATOM 734 N N . ALA A 1 93 ? -10.015 0.676 23.977 1.00 83.88 93 ALA A N 1
ATOM 735 C CA . ALA A 1 93 ? -9.150 0.283 22.870 1.00 83.88 93 ALA A CA 1
ATOM 736 C C . ALA A 1 93 ? -7.889 1.156 22.839 1.00 83.88 93 ALA A C 1
ATOM 738 O O . ALA A 1 93 ? -7.970 2.364 23.040 1.00 83.88 93 ALA A O 1
ATOM 739 N N . ASP A 1 94 ? -6.737 0.550 22.549 1.00 84.69 94 ASP A N 1
ATOM 740 C CA . ASP A 1 94 ? -5.487 1.272 22.291 1.00 84.69 94 ASP A CA 1
ATOM 741 C C . ASP A 1 94 ? -5.374 1.584 20.784 1.00 84.69 94 ASP A C 1
ATOM 743 O O . ASP A 1 94 ? -5.171 0.660 19.985 1.00 84.69 94 ASP A O 1
ATOM 747 N N . PRO A 1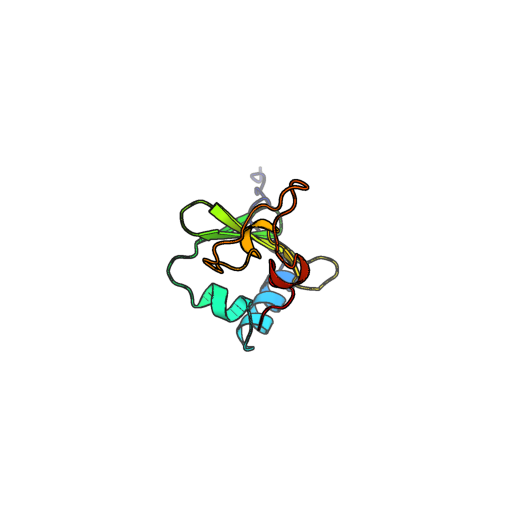 95 ? -5.482 2.860 20.362 1.00 81.38 95 PRO A N 1
ATOM 748 C CA . PRO A 1 95 ? -5.410 3.226 18.949 1.00 81.38 95 PRO A CA 1
ATOM 749 C C . PRO A 1 95 ? -4.055 2.905 18.309 1.00 81.38 95 PRO A C 1
ATOM 751 O O . PRO A 1 95 ? -3.994 2.629 17.111 1.00 81.38 95 PRO A O 1
ATOM 754 N N . THR A 1 96 ? -2.967 2.896 19.086 1.00 83.94 96 THR A N 1
ATOM 755 C CA . THR A 1 96 ? -1.615 2.610 18.570 1.00 83.94 96 THR A CA 1
ATOM 756 C C . THR A 1 96 ? -1.471 1.158 18.119 1.00 83.94 96 THR A C 1
ATOM 758 O O . THR A 1 96 ? -0.649 0.831 17.266 1.00 83.94 96 THR A O 1
ATOM 761 N N . GLN A 1 97 ? -2.333 0.289 18.644 1.00 83.81 97 GLN A N 1
ATOM 762 C CA . GLN A 1 97 ? -2.403 -1.129 18.325 1.00 83.81 97 GLN A CA 1
ATOM 763 C C . GLN A 1 97 ? -3.444 -1.446 17.244 1.00 83.81 97 GLN A C 1
ATOM 765 O O . GLN A 1 97 ? -3.628 -2.619 16.911 1.00 83.81 97 GLN A O 1
ATOM 770 N N . ALA A 1 98 ? -4.141 -0.440 16.707 1.00 86.75 98 ALA A N 1
ATOM 771 C CA . ALA A 1 98 ? -5.226 -0.635 15.748 1.00 86.75 98 ALA A CA 1
ATOM 772 C C . ALA A 1 98 ? -4.742 -0.755 14.295 1.00 86.75 98 ALA A C 1
ATOM 774 O O . ALA A 1 98 ? -5.445 -1.338 13.471 1.00 86.75 98 ALA A O 1
ATOM 775 N N . VAL A 1 99 ? -3.551 -0.238 13.972 1.00 90.69 99 VAL A N 1
ATOM 776 C CA . VAL A 1 99 ? -3.013 -0.210 12.603 1.00 90.69 99 VAL A CA 1
ATOM 777 C C . VAL A 1 99 ? -1.647 -0.890 12.487 1.00 90.69 99 VAL A C 1
ATOM 779 O O . VAL A 1 99 ? -0.884 -0.992 13.451 1.00 90.69 99 VAL A O 1
ATOM 782 N N . TRP A 1 100 ? -1.343 -1.398 11.299 1.00 91.31 100 TRP A N 1
ATOM 783 C CA . TRP A 1 100 ? 0.008 -1.756 10.881 1.00 91.31 100 TRP A CA 1
ATOM 784 C C . TRP A 1 100 ? 0.784 -0.485 10.532 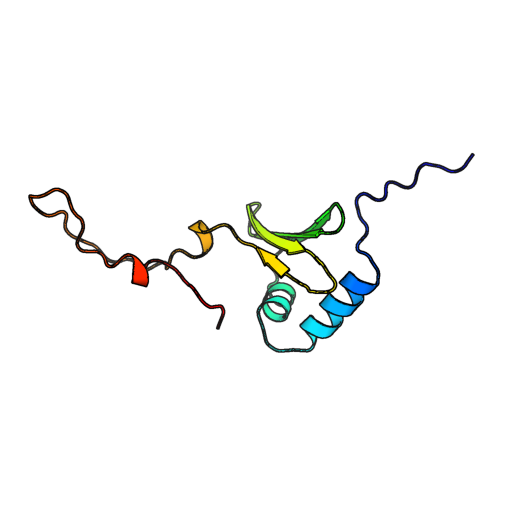1.00 91.31 100 TRP A C 1
ATOM 786 O O . TRP A 1 100 ? 0.277 0.378 9.817 1.00 91.31 100 TRP A O 1
ATOM 796 N N . THR A 1 101 ? 2.006 -0.367 11.048 1.00 92.38 101 THR A N 1
ATOM 797 C CA . THR A 1 101 ? 2.913 0.768 10.786 1.00 92.38 101 THR A CA 1
ATOM 798 C C . THR A 1 101 ? 4.174 0.359 10.030 1.00 92.38 101 THR A C 1
ATOM 800 O O . THR A 1 101 ? 4.919 1.226 9.589 1.00 92.38 101 THR A O 1
ATOM 803 N N . HIS A 1 102 ? 4.395 -0.946 9.873 1.00 91.25 102 HIS A N 1
ATOM 804 C CA . HIS A 1 102 ? 5.529 -1.541 9.178 1.00 91.25 102 HIS A CA 1
ATOM 805 C C . HIS A 1 102 ? 5.020 -2.690 8.304 1.00 91.25 102 HIS A C 1
ATOM 807 O O . HIS A 1 102 ? 3.996 -3.305 8.620 1.00 91.25 102 HIS A O 1
ATOM 813 N N . TYR A 1 103 ? 5.713 -2.917 7.191 1.00 88.25 103 TYR A N 1
ATOM 814 C CA . TYR A 1 103 ? 5.553 -4.097 6.351 1.00 88.25 103 TYR A CA 1
ATOM 815 C C . TYR A 1 103 ? 6.697 -5.043 6.711 1.00 88.25 103 TYR A C 1
ATOM 817 O O . TYR A 1 103 ? 7.850 -4.692 6.460 1.00 88.25 103 TYR A O 1
ATOM 825 N N . ASP A 1 104 ? 6.368 -6.176 7.323 1.00 77.62 104 ASP A N 1
ATOM 826 C CA . ASP A 1 104 ? 7.322 -7.198 7.770 1.00 77.62 104 ASP A CA 1
ATOM 827 C C . ASP A 1 104 ? 7.195 -8.462 6.911 1.00 77.62 104 ASP A C 1
ATOM 829 O O . ASP A 1 104 ? 6.039 -8.823 6.579 1.00 77.62 104 ASP A O 1
#

pLDDT: mean 89.24, std 13.01, range [38.91, 97.94]

Organism: NCBI:txid29428

Secondary structure (DSSP, 8-state):
------GGG---HHHHHHHHHHHTSSSHHHHHHH-TTEEEEE-SS-EEEEETTEEEEEEE-GGG--EEE--GGGGB-------PBPTTS-B---GGGSB--S--